Protein AF-A0A0F9IWA5-F1 (afdb_monomer)

Foldseek 3Di:
DPPQPPQDFDADPNDTDRGPLLVVLLVLCVVVVNPVLNVQSSPDNDSVSNNVSSVVD

Organism: NCBI:txid412755

Structure (mmCIF, N/CA/C/O backbone):
data_AF-A0A0F9IWA5-F1
#
_entry.id   AF-A0A0F9IWA5-F1
#
loop_
_atom_site.group_PDB
_atom_site.id
_atom_site.type_symbol
_atom_site.label_atom_id
_atom_site.label_alt_id
_atom_site.label_comp_id
_atom_site.label_asym_id
_atom_site.label_entity_id
_atom_site.label_seq_id
_atom_site.pdbx_PDB_ins_code
_atom_site.Cartn_x
_atom_site.Cartn_y
_atom_site.Cartn_z
_atom_site.occupancy
_atom_site.B_iso_or_equiv
_atom_site.auth_seq_id
_atom_site.auth_comp_id
_atom_site.auth_asym_id
_atom_site.auth_atom_id
_atom_site.pdbx_PDB_model_num
ATOM 1 N N . VAL A 1 1 ? 21.697 -9.658 -7.721 1.00 37.75 1 VAL A N 1
ATOM 2 C CA . VAL A 1 1 ? 20.833 -8.457 -7.672 1.00 37.75 1 VAL A CA 1
ATOM 3 C C . VAL A 1 1 ? 19.558 -8.842 -6.937 1.00 37.75 1 VAL A C 1
ATOM 5 O O . VAL A 1 1 ? 18.770 -9.588 -7.497 1.00 37.75 1 VAL A O 1
ATOM 8 N N . TYR A 1 2 ? 19.389 -8.426 -5.678 1.00 38.12 2 TYR A N 1
ATOM 9 C CA . TYR A 1 2 ? 18.085 -8.481 -5.006 1.00 38.12 2 TYR A CA 1
ATOM 10 C C . TYR A 1 2 ? 17.272 -7.297 -5.527 1.00 38.12 2 TYR A C 1
ATOM 12 O O . TYR A 1 2 ? 17.266 -6.229 -4.923 1.00 38.12 2 TYR A O 1
ATOM 20 N N . SER A 1 3 ? 16.683 -7.425 -6.718 1.00 47.50 3 SER A N 1
ATOM 21 C CA . SER A 1 3 ? 15.751 -6.402 -7.180 1.00 47.50 3 SER A CA 1
ATOM 22 C C . SER A 1 3 ? 14.457 -6.584 -6.398 1.00 47.50 3 SER A C 1
ATOM 24 O O . SER A 1 3 ? 13.729 -7.546 -6.634 1.00 47.50 3 SER A O 1
ATOM 26 N N . GLN A 1 4 ? 14.174 -5.661 -5.482 1.00 49.72 4 GLN A N 1
ATOM 27 C CA . GLN A 1 4 ? 12.861 -5.543 -4.835 1.00 49.72 4 GLN A CA 1
ATOM 28 C C . GLN A 1 4 ? 11.728 -5.420 -5.884 1.00 49.72 4 GLN A C 1
ATOM 30 O O . GLN A 1 4 ? 10.651 -5.956 -5.671 1.00 49.72 4 GLN A O 1
ATOM 35 N N . TRP A 1 5 ? 12.072 -4.940 -7.087 1.00 52.53 5 TRP A N 1
ATOM 36 C CA . TRP A 1 5 ? 11.255 -4.792 -8.299 1.00 52.53 5 TRP A CA 1
ATOM 37 C C . TRP A 1 5 ? 10.922 -6.068 -9.091 1.00 52.53 5 TRP A C 1
ATOM 39 O O . TRP A 1 5 ? 10.358 -5.978 -10.185 1.00 52.53 5 TRP A O 1
ATOM 49 N N . ALA A 1 6 ? 11.320 -7.257 -8.632 1.00 56.75 6 ALA A N 1
ATOM 50 C CA . ALA A 1 6 ? 10.958 -8.484 -9.337 1.00 56.75 6 ALA A CA 1
ATOM 51 C C . ALA A 1 6 ? 9.453 -8.735 -9.156 1.00 56.75 6 ALA A C 1
ATOM 53 O O . ALA A 1 6 ? 9.042 -9.213 -8.102 1.00 56.75 6 ALA A O 1
ATOM 54 N N . MET A 1 7 ? 8.646 -8.412 -10.1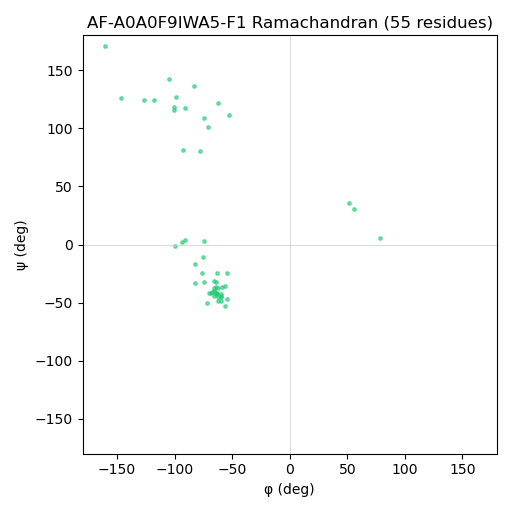76 1.00 61.78 7 MET A N 1
ATOM 55 C CA . MET A 1 7 ? 7.221 -8.763 -10.213 1.00 61.78 7 MET A CA 1
ATOM 56 C C . MET A 1 7 ? 7.076 -10.265 -9.964 1.00 61.78 7 MET A C 1
ATOM 58 O O . MET A 1 7 ? 7.522 -11.094 -10.763 1.00 61.78 7 MET A O 1
ATOM 62 N N . ARG A 1 8 ? 6.511 -10.598 -8.813 1.00 69.50 8 ARG A N 1
ATOM 63 C CA . ARG A 1 8 ? 6.293 -11.944 -8.302 1.00 69.50 8 ARG A CA 1
ATOM 64 C C . ARG A 1 8 ? 4.997 -11.853 -7.528 1.00 69.50 8 ARG A C 1
ATOM 66 O O . ARG A 1 8 ? 4.890 -11.011 -6.639 1.00 69.50 8 ARG A O 1
ATOM 73 N N . ASP A 1 9 ? 4.056 -12.720 -7.870 1.00 71.69 9 ASP A N 1
ATOM 74 C CA . ASP A 1 9 ? 2.847 -12.855 -7.077 1.00 71.69 9 ASP A CA 1
ATOM 75 C C . ASP A 1 9 ? 3.252 -13.330 -5.674 1.00 71.69 9 ASP A C 1
ATOM 77 O O . ASP A 1 9 ? 3.938 -14.345 -5.516 1.00 71.69 9 ASP A O 1
ATOM 81 N N . ILE A 1 10 ? 2.896 -12.537 -4.670 1.00 81.06 10 ILE A N 1
ATOM 82 C CA . ILE A 1 10 ? 3.173 -12.769 -3.257 1.00 81.06 10 ILE A CA 1
ATOM 83 C C . ILE A 1 10 ? 1.828 -12.900 -2.564 1.00 81.06 10 ILE A C 1
ATOM 85 O O . ILE A 1 10 ? 1.000 -11.998 -2.643 1.00 81.06 10 ILE A O 1
ATOM 89 N N . GLU A 1 11 ? 1.621 -14.013 -1.873 1.00 83.19 11 GLU A N 1
ATOM 90 C CA . GLU A 1 11 ? 0.437 -14.226 -1.050 1.00 83.19 11 GLU A CA 1
ATOM 91 C C . GLU A 1 11 ? 0.793 -13.970 0.417 1.00 83.19 11 GLU A C 1
ATOM 93 O O . GLU A 1 11 ? 1.657 -14.646 0.976 1.00 83.19 11 GLU A O 1
ATOM 98 N N . ILE A 1 12 ? 0.147 -12.979 1.033 1.00 81.25 12 ILE A N 1
ATOM 99 C CA . ILE A 1 12 ? 0.233 -12.703 2.474 1.00 81.25 12 ILE A CA 1
ATOM 100 C C . ILE A 1 12 ? -1.199 -12.651 3.000 1.00 81.25 12 ILE A C 1
ATOM 102 O O . ILE A 1 12 ? -2.020 -11.906 2.468 1.00 81.25 12 ILE A O 1
ATOM 106 N N . ASP A 1 13 ? -1.506 -13.471 4.006 1.00 81.38 13 ASP A N 1
ATOM 107 C CA . ASP A 1 13 ? -2.826 -13.546 4.652 1.00 81.38 13 ASP A CA 1
ATOM 108 C C . ASP A 1 13 ? -4.007 -13.715 3.670 1.00 81.38 13 ASP A C 1
ATOM 110 O O . ASP A 1 13 ? -5.096 -13.175 3.864 1.00 81.38 13 ASP A O 1
ATOM 114 N N . GLY A 1 14 ? -3.790 -14.469 2.585 1.00 83.56 14 GLY A N 1
ATOM 115 C CA . GLY A 1 14 ? -4.785 -14.720 1.534 1.00 83.56 14 GLY A CA 1
ATOM 116 C C . GLY A 1 14 ? -4.977 -13.567 0.538 1.00 83.56 14 GLY A C 1
ATOM 117 O O . GLY A 1 14 ? -5.851 -13.643 -0.327 1.00 83.56 14 GLY A O 1
ATOM 118 N N . ILE A 1 15 ? -4.175 -12.502 0.632 1.00 84.81 15 ILE A N 1
ATOM 119 C CA . ILE A 1 15 ? -4.155 -11.393 -0.325 1.00 84.81 15 ILE A CA 1
ATOM 120 C C . ILE A 1 15 ? -2.996 -11.599 -1.297 1.00 84.81 15 ILE A C 1
ATOM 122 O O . ILE A 1 15 ? -1.846 -11.751 -0.888 1.00 84.81 15 ILE A O 1
ATOM 126 N N . ILE A 1 16 ? -3.312 -11.569 -2.592 1.00 86.44 16 ILE A N 1
ATOM 127 C CA . ILE A 1 16 ? -2.324 -11.674 -3.666 1.00 86.44 16 ILE A CA 1
ATOM 128 C C . ILE A 1 16 ? -1.860 -10.269 -4.054 1.00 86.44 16 ILE A C 1
ATOM 130 O O . ILE A 1 16 ? -2.646 -9.455 -4.545 1.00 86.44 16 ILE A O 1
ATOM 134 N N . TYR A 1 17 ? -0.570 -10.021 -3.865 1.00 86.38 17 TYR A N 1
ATOM 135 C CA . TYR A 1 17 ? 0.144 -8.825 -4.288 1.00 86.38 17 TYR A CA 1
ATOM 136 C C . TYR A 1 17 ? 0.999 -9.143 -5.507 1.00 86.38 17 TYR A C 1
ATOM 138 O O . TYR A 1 17 ? 1.602 -10.207 -5.583 1.00 86.38 17 TYR A O 1
ATOM 146 N N . ASN A 1 18 ? 1.102 -8.219 -6.453 1.00 82.38 18 ASN A N 1
ATOM 147 C CA . ASN A 1 18 ? 1.868 -8.433 -7.681 1.00 82.38 18 ASN A CA 1
ATOM 148 C C . ASN A 1 18 ? 3.385 -8.194 -7.518 1.00 82.38 18 ASN A C 1
ATOM 150 O O . ASN A 1 18 ? 4.175 -8.567 -8.391 1.00 82.38 18 ASN A O 1
ATOM 154 N N . CYS A 1 19 ? 3.792 -7.513 -6.444 1.00 83.75 19 CYS A N 1
ATOM 155 C CA . CYS A 1 19 ? 5.182 -7.313 -6.049 1.00 83.75 19 CYS A CA 1
ATOM 156 C C . CYS A 1 19 ? 5.291 -6.920 -4.566 1.00 83.75 19 CYS A C 1
ATOM 158 O O . CYS A 1 19 ? 4.297 -6.622 -3.897 1.00 83.75 19 CYS A O 1
ATOM 160 N N . ASN A 1 20 ? 6.526 -6.894 -4.059 1.00 83.69 20 ASN A N 1
ATOM 161 C CA . ASN A 1 20 ? 6.807 -6.532 -2.669 1.00 83.69 20 ASN A CA 1
ATOM 162 C C . ASN A 1 20 ? 6.419 -5.081 -2.354 1.00 83.69 20 ASN A C 1
ATOM 164 O O . ASN A 1 20 ? 5.945 -4.799 -1.257 1.00 83.69 20 ASN A O 1
ATOM 168 N N . GLU A 1 21 ? 6.611 -4.154 -3.293 1.00 84.94 21 GLU A N 1
ATOM 169 C CA . GLU A 1 21 ? 6.239 -2.749 -3.127 1.00 84.94 21 GLU A CA 1
ATOM 170 C C . GLU A 1 21 ? 4.730 -2.586 -2.931 1.00 84.94 21 GLU A C 1
ATOM 172 O O . GLU A 1 21 ? 4.320 -1.788 -2.089 1.00 84.94 21 GLU A O 1
ATOM 177 N N . GLN A 1 22 ? 3.906 -3.376 -3.628 1.00 87.00 22 GLN A N 1
ATOM 178 C CA . GLN A 1 22 ? 2.460 -3.356 -3.425 1.00 87.00 22 GLN A CA 1
ATOM 179 C C . GLN A 1 22 ? 2.100 -3.774 -1.999 1.00 87.00 22 GLN A C 1
ATOM 181 O O . GLN A 1 22 ? 1.354 -3.060 -1.331 1.00 87.00 22 GLN A O 1
ATOM 186 N N . ALA A 1 23 ? 2.671 -4.883 -1.519 1.00 88.12 23 ALA A N 1
ATOM 187 C CA . ALA A 1 23 ? 2.448 -5.368 -0.160 1.00 88.12 23 ALA A CA 1
ATOM 188 C C . ALA A 1 23 ? 2.887 -4.328 0.885 1.00 88.12 23 ALA A C 1
ATOM 190 O O . ALA A 1 23 ? 2.105 -3.956 1.756 1.00 88.12 23 ALA A O 1
ATOM 191 N N . MET A 1 24 ? 4.098 -3.773 0.750 1.00 87.56 24 MET A N 1
ATOM 192 C CA . MET A 1 24 ? 4.613 -2.758 1.678 1.00 87.56 24 MET A CA 1
ATOM 193 C C . MET A 1 24 ? 3.736 -1.504 1.733 1.00 87.56 24 MET A C 1
ATOM 195 O O . MET A 1 24 ? 3.493 -0.972 2.816 1.00 87.56 24 MET A O 1
ATOM 199 N N . MET A 1 25 ? 3.267 -1.009 0.587 1.00 90.12 25 MET A N 1
ATOM 200 C CA . MET A 1 25 ? 2.449 0.205 0.558 1.00 90.12 25 MET A CA 1
AT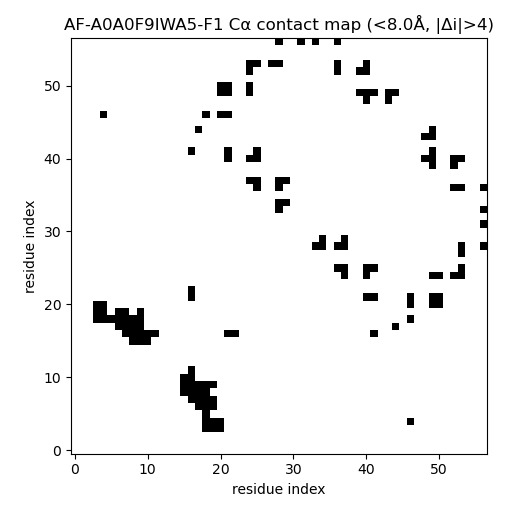OM 201 C C . MET A 1 25 ? 1.023 -0.051 1.069 1.00 90.12 25 MET A C 1
ATOM 203 O O . MET A 1 25 ? 0.447 0.828 1.707 1.00 90.12 25 MET A O 1
ATOM 207 N N . VAL A 1 26 ? 0.464 -1.248 0.863 1.00 90.00 26 VAL A N 1
ATOM 208 C CA . VAL A 1 26 ? -0.840 -1.643 1.430 1.00 90.00 26 VAL A CA 1
ATOM 209 C C . VAL A 1 26 ? -0.780 -1.789 2.947 1.00 90.00 26 VAL A C 1
ATOM 211 O O . VAL A 1 26 ? -1.686 -1.315 3.637 1.00 90.00 26 VAL A O 1
ATOM 214 N N . GLU A 1 27 ? 0.288 -2.387 3.472 1.00 89.38 27 GLU A N 1
ATOM 215 C CA . GLU A 1 27 ? 0.534 -2.464 4.913 1.00 89.38 27 GLU A CA 1
ATOM 216 C C . GLU A 1 27 ? 0.706 -1.067 5.512 1.00 89.38 27 GLU A C 1
ATOM 218 O O . GLU A 1 27 ? 0.048 -0.729 6.496 1.00 89.38 27 GLU A O 1
ATOM 223 N N . LYS A 1 28 ? 1.494 -0.196 4.863 1.00 89.00 28 LYS A N 1
ATOM 224 C CA . LYS A 1 28 ? 1.630 1.206 5.278 1.00 89.00 28 LYS A CA 1
ATOM 225 C C . LYS A 1 28 ? 0.268 1.907 5.328 1.00 89.00 28 LYS A C 1
ATOM 227 O O . LYS A 1 28 ? -0.076 2.467 6.363 1.00 89.00 28 LYS A O 1
ATOM 232 N N . ALA A 1 29 ? -0.518 1.859 4.253 1.00 90.06 29 ALA A N 1
ATOM 233 C CA . ALA A 1 29 ? -1.842 2.484 4.211 1.00 90.06 29 ALA A CA 1
ATOM 234 C C . ALA A 1 29 ? -2.781 1.926 5.297 1.00 90.06 29 ALA A C 1
ATOM 236 O O . ALA A 1 29 ? -3.529 2.679 5.916 1.00 90.06 29 ALA A O 1
ATOM 237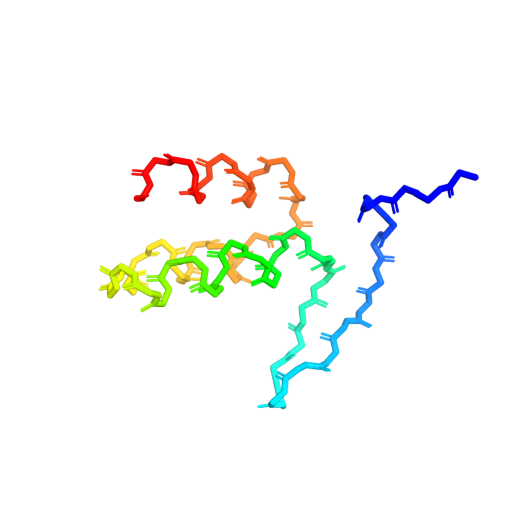 N N . SER A 1 30 ? -2.691 0.624 5.592 1.00 87.94 30 SER A N 1
ATOM 238 C CA . SER A 1 30 ? -3.461 -0.013 6.667 1.00 87.94 30 SER A CA 1
ATOM 239 C C . SER A 1 30 ? -3.061 0.509 8.056 1.00 87.94 30 SER A C 1
ATOM 241 O O . SER A 1 30 ? -3.939 0.737 8.885 1.00 87.94 30 SER A O 1
ATOM 243 N N . LEU A 1 31 ? -1.770 0.777 8.301 1.00 89.69 31 LEU A N 1
ATOM 244 C CA . LEU A 1 31 ? -1.290 1.390 9.551 1.00 89.69 31 LEU A CA 1
ATOM 245 C C . LEU A 1 31 ? -1.812 2.820 9.756 1.00 89.69 31 LEU A C 1
ATOM 247 O O . LEU A 1 31 ? -2.040 3.223 10.895 1.00 89.69 31 LEU A O 1
ATOM 251 N N . PHE A 1 32 ? -2.017 3.576 8.674 1.00 89.75 32 PHE A N 1
ATOM 252 C CA . PHE A 1 32 ? -2.567 4.938 8.718 1.00 89.75 32 PHE A CA 1
ATOM 253 C C . PHE A 1 32 ? -4.097 4.995 8.594 1.00 89.75 32 PHE A C 1
ATOM 255 O O . PHE A 1 32 ? -4.659 6.087 8.588 1.00 89.75 32 PHE A O 1
ATOM 262 N N . LEU A 1 33 ? -4.777 3.841 8.534 1.00 89.75 33 LEU A N 1
ATOM 263 C CA . LEU A 1 33 ? -6.225 3.740 8.306 1.00 89.75 33 LEU A CA 1
ATOM 264 C C . L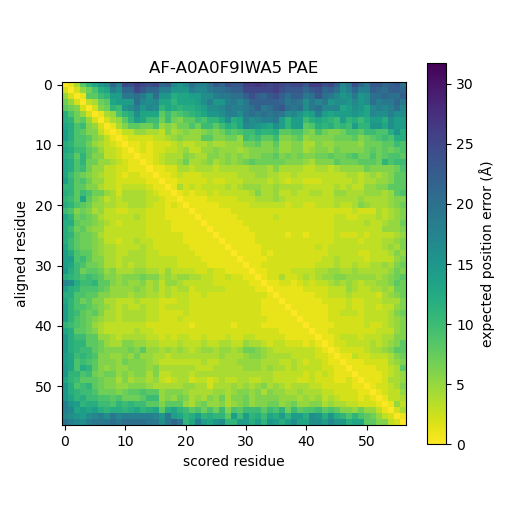EU A 1 33 ? -6.680 4.442 7.007 1.00 89.75 33 LEU A C 1
ATOM 266 O O . LEU A 1 33 ? -7.807 4.928 6.912 1.00 89.75 33 LEU A O 1
ATOM 270 N N . ASP A 1 34 ? -5.808 4.486 5.994 1.00 89.75 34 ASP A N 1
ATOM 271 C CA . ASP A 1 34 ? -6.096 5.078 4.686 1.00 89.75 34 ASP A CA 1
ATOM 272 C C . ASP A 1 34 ? -6.621 4.017 3.705 1.00 89.75 34 ASP A C 1
ATOM 274 O O . ASP A 1 34 ? -5.915 3.471 2.847 1.00 89.75 34 ASP A O 1
ATOM 278 N N . ASP A 1 35 ? -7.917 3.730 3.825 1.00 89.44 35 ASP A N 1
ATOM 279 C CA . ASP A 1 35 ? -8.621 2.809 2.931 1.00 89.44 35 ASP A CA 1
ATOM 280 C C . ASP A 1 35 ? -8.656 3.291 1.471 1.00 89.44 35 ASP A C 1
ATOM 282 O O . ASP A 1 35 ? -8.802 2.477 0.549 1.00 89.44 35 ASP A O 1
ATOM 286 N N . TYR A 1 36 ? -8.541 4.602 1.231 1.00 89.62 36 TYR A N 1
ATOM 287 C CA . TYR A 1 36 ? -8.532 5.156 -0.119 1.00 89.62 36 TYR A CA 1
ATOM 288 C C . TYR A 1 36 ? -7.216 4.821 -0.821 1.00 89.62 36 TYR A C 1
ATOM 290 O O . TYR A 1 36 ? -7.236 4.244 -1.914 1.00 89.62 36 TYR A O 1
ATOM 298 N N . ALA A 1 37 ? -6.080 5.089 -0.172 1.00 88.56 37 ALA A N 1
ATOM 299 C CA . ALA A 1 37 ? -4.767 4.711 -0.680 1.00 88.56 37 ALA A CA 1
ATOM 300 C C . ALA A 1 37 ? -4.658 3.196 -0.865 1.00 88.56 37 ALA A C 1
ATOM 302 O O . ALA A 1 37 ? -4.248 2.747 -1.936 1.00 88.56 37 AL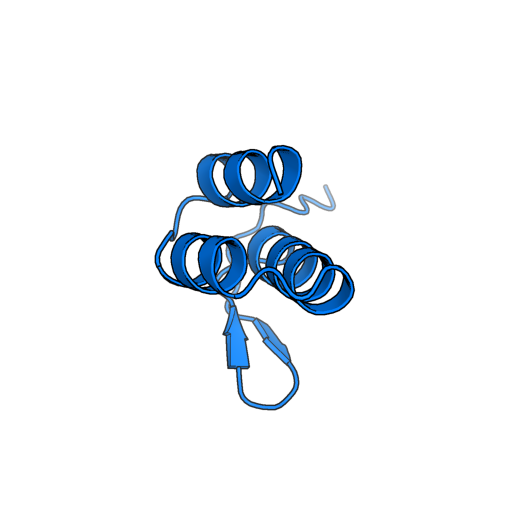A A O 1
ATOM 303 N N . LYS A 1 38 ? -5.121 2.394 0.105 1.00 90.19 38 LYS A N 1
ATOM 304 C CA . LYS A 1 38 ? -5.120 0.925 0.009 1.00 90.19 38 LYS A CA 1
ATOM 305 C C . LYS A 1 38 ? -5.819 0.422 -1.255 1.00 90.19 38 LYS A C 1
ATOM 307 O O . LYS A 1 38 ? -5.260 -0.401 -1.981 1.00 90.19 38 LYS A O 1
ATOM 312 N N . LYS A 1 39 ? -7.012 0.941 -1.565 1.00 90.06 39 LYS A N 1
ATOM 313 C CA . LYS A 1 39 ? -7.752 0.574 -2.787 1.00 90.06 39 LYS A CA 1
ATOM 314 C C . LYS A 1 39 ? -7.004 0.972 -4.056 1.00 90.06 39 LYS A C 1
ATOM 316 O O . LYS A 1 39 ? -6.953 0.183 -4.997 1.00 90.06 39 LYS A O 1
ATOM 321 N N . GLN A 1 40 ? -6.409 2.162 -4.083 1.00 91.19 40 GLN A N 1
ATOM 322 C CA . GLN A 1 40 ? -5.655 2.631 -5.247 1.00 91.19 40 GLN A CA 1
ATOM 323 C C . GLN A 1 40 ? -4.373 1.820 -5.479 1.00 91.19 40 GLN A C 1
ATOM 325 O O . GLN A 1 40 ? -4.064 1.463 -6.616 1.00 91.19 40 GLN A O 1
ATOM 330 N N . ILE A 1 41 ? -3.656 1.470 -4.408 1.00 90.44 41 ILE A N 1
ATOM 331 C CA . ILE A 1 41 ? -2.445 0.645 -4.473 1.00 90.44 41 ILE A CA 1
ATOM 332 C C . ILE A 1 41 ? -2.788 -0.771 -4.958 1.00 90.44 41 ILE A C 1
ATOM 334 O O . ILE A 1 41 ? -2.115 -1.283 -5.853 1.00 90.44 41 ILE A O 1
ATOM 338 N N . MET A 1 42 ? -3.861 -1.381 -4.439 1.00 88.81 42 MET A N 1
ATOM 339 C CA . MET A 1 42 ? -4.326 -2.710 -4.870 1.00 88.81 42 MET A CA 1
ATOM 340 C C . MET A 1 42 ? -4.822 -2.734 -6.323 1.00 88.81 42 MET A C 1
ATOM 342 O O . MET A 1 42 ? -4.677 -3.746 -7.006 1.00 88.81 42 MET A O 1
ATOM 346 N N . ALA A 1 43 ? -5.380 -1.627 -6.821 1.00 91.00 43 ALA A N 1
ATOM 347 C CA . ALA A 1 43 ? -5.821 -1.509 -8.211 1.00 91.00 43 ALA A CA 1
ATOM 348 C C . ALA A 1 43 ? -4.659 -1.313 -9.205 1.00 91.00 43 ALA A C 1
ATOM 350 O O . ALA A 1 43 ? -4.789 -1.642 -10.387 1.00 91.00 43 ALA A O 1
ATOM 351 N N . SER A 1 44 ? -3.523 -0.778 -8.753 1.00 87.38 44 SER A N 1
ATOM 352 C CA . SER A 1 44 ? -2.356 -0.551 -9.604 1.00 87.38 44 SER A CA 1
ATOM 353 C C . SER A 1 44 ? -1.513 -1.814 -9.746 1.00 87.38 44 SER A C 1
ATOM 355 O O . SER A 1 44 ? -1.194 -2.467 -8.760 1.00 87.38 44 SER A O 1
ATOM 357 N N . LYS A 1 45 ? -1.067 -2.115 -10.971 1.00 83.69 45 LYS A N 1
ATOM 358 C CA . LYS A 1 45 ? -0.063 -3.161 -11.246 1.00 83.69 45 LYS A CA 1
ATOM 359 C C . LYS A 1 45 ? 1.348 -2.609 -11.459 1.00 83.69 45 LYS A C 1
ATOM 361 O O . LYS A 1 45 ? 2.271 -3.373 -11.722 1.00 83.69 45 LYS A O 1
ATOM 366 N N . ASN A 1 46 ? 1.517 -1.289 -11.407 1.00 82.31 46 ASN A N 1
ATOM 367 C CA . ASN A 1 46 ? 2.799 -0.643 -11.652 1.00 82.31 46 ASN A CA 1
ATOM 368 C C . ASN A 1 46 ? 3.461 -0.280 -10.309 1.00 82.31 46 ASN A C 1
ATOM 370 O O . ASN A 1 46 ? 2.926 0.588 -9.611 1.00 82.31 46 ASN A O 1
ATOM 374 N N . PRO A 1 47 ? 4.625 -0.868 -9.970 1.00 80.38 47 PRO A N 1
ATOM 375 C CA . PRO A 1 47 ? 5.323 -0.605 -8.710 1.00 80.38 47 PRO A CA 1
ATOM 376 C C . PRO A 1 47 ? 5.644 0.876 -8.473 1.00 80.38 47 PRO A C 1
ATOM 378 O O . PRO A 1 47 ? 5.534 1.364 -7.351 1.00 80.38 47 PRO A O 1
ATOM 381 N N . ALA A 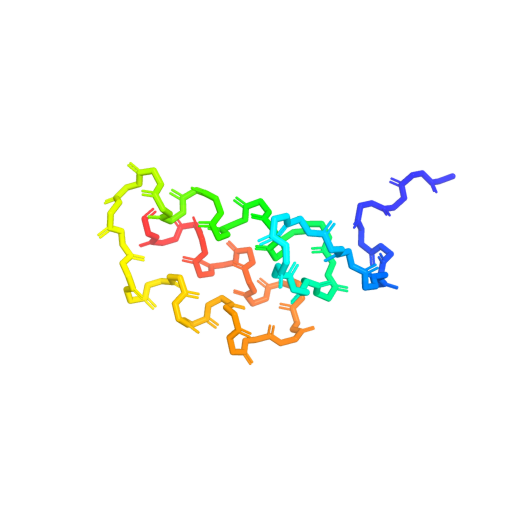1 48 ? 5.970 1.634 -9.528 1.00 82.44 48 ALA A N 1
ATOM 382 C CA . ALA A 1 48 ? 6.253 3.064 -9.405 1.00 82.44 48 ALA A CA 1
ATOM 383 C C . ALA A 1 48 ? 5.010 3.856 -8.964 1.00 82.44 48 ALA A C 1
ATOM 385 O O . ALA A 1 48 ? 5.095 4.732 -8.106 1.00 82.44 48 ALA A O 1
ATOM 386 N N . VAL A 1 49 ? 3.841 3.504 -9.510 1.00 81.38 49 VAL A N 1
ATOM 387 C CA . VAL A 1 49 ? 2.557 4.123 -9.146 1.00 81.38 49 VAL A CA 1
ATOM 388 C C . VAL A 1 49 ? 2.152 3.720 -7.727 1.00 81.38 49 VAL A C 1
ATOM 390 O O . VAL A 1 49 ? 1.714 4.567 -6.957 1.00 81.38 49 VAL A O 1
ATOM 393 N N . GLN A 1 50 ? 2.336 2.451 -7.352 1.00 82.56 50 GLN A N 1
ATOM 394 C CA . GLN A 1 50 ? 2.055 1.959 -5.997 1.00 82.56 50 GLN A CA 1
ATOM 395 C C . GLN A 1 50 ? 2.897 2.697 -4.946 1.00 82.56 50 GLN A C 1
ATOM 397 O O . GLN A 1 50 ? 2.363 3.152 -3.937 1.00 82.56 50 GLN A O 1
ATOM 402 N N . SER A 1 51 ? 4.196 2.872 -5.212 1.00 80.19 51 SER A N 1
ATOM 403 C CA . SER A 1 51 ? 5.109 3.610 -4.335 1.00 80.19 51 SER A CA 1
ATOM 404 C C . SER A 1 51 ? 4.722 5.085 -4.211 1.00 80.19 51 SER A C 1
ATOM 406 O O . SER A 1 51 ? 4.702 5.619 -3.106 1.00 80.19 51 SER A O 1
ATOM 408 N N . GLN A 1 52 ? 4.344 5.736 -5.316 1.00 82.81 52 GLN A N 1
ATOM 409 C CA . GLN A 1 52 ? 3.904 7.132 -5.298 1.00 82.81 52 GLN A CA 1
ATOM 410 C C . GLN A 1 52 ? 2.594 7.327 -4.519 1.00 82.81 52 GLN A C 1
ATOM 412 O O . GLN A 1 52 ? 2.461 8.296 -3.773 1.00 82.81 52 GLN A O 1
ATOM 417 N N . LEU A 1 53 ? 1.644 6.400 -4.660 1.00 77.19 53 LEU A N 1
ATOM 418 C CA . LEU A 1 53 ? 0.386 6.417 -3.910 1.00 77.19 53 LEU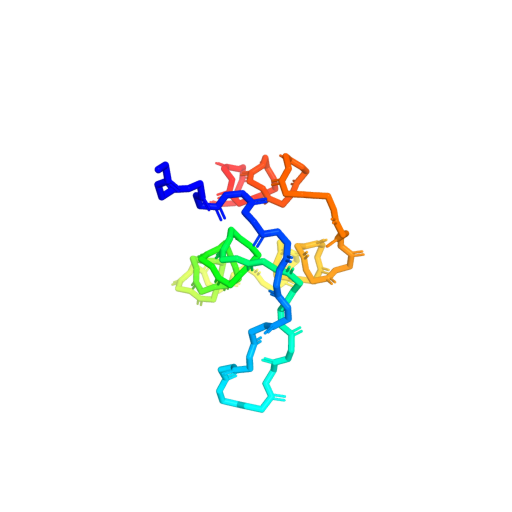 A CA 1
ATOM 419 C C . LEU A 1 53 ? 0.625 6.245 -2.407 1.00 77.19 53 LEU A C 1
ATOM 421 O O . LEU A 1 53 ? 0.041 6.982 -1.624 1.00 77.19 53 LEU A O 1
ATOM 425 N N . GLY A 1 54 ? 1.524 5.338 -2.017 1.00 66.50 54 GLY A N 1
ATOM 426 C CA . GLY A 1 54 ? 1.897 5.141 -0.616 1.00 66.50 54 GLY A CA 1
ATOM 427 C C . GLY A 1 54 ? 2.815 6.225 -0.035 1.00 66.50 54 GLY A C 1
ATOM 428 O O . GLY A 1 54 ? 3.031 6.248 1.172 1.00 66.50 54 GLY A O 1
ATOM 429 N N . LEU A 1 55 ? 3.380 7.127 -0.847 1.00 70.38 55 LEU A N 1
ATOM 430 C CA . LEU A 1 55 ? 4.153 8.294 -0.388 1.00 70.38 55 LEU A CA 1
ATOM 431 C C . LEU A 1 55 ? 3.259 9.480 0.002 1.00 70.38 55 LEU A C 1
ATOM 433 O O . LEU A 1 55 ? 3.618 10.218 0.915 1.00 70.38 55 LEU A O 1
ATOM 437 N N . ASN A 1 56 ? 2.121 9.647 -0.677 1.00 59.47 56 ASN A N 1
ATOM 438 C CA . ASN A 1 56 ? 1.183 10.759 -0.470 1.00 59.47 56 ASN A CA 1
ATOM 439 C C . ASN A 1 56 ? 0.039 10.440 0.513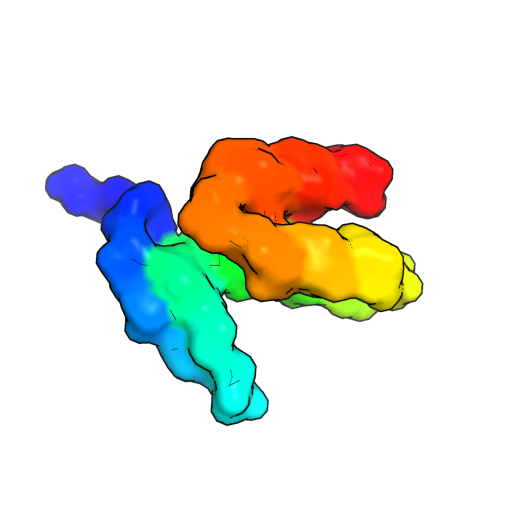 1.00 59.47 56 ASN A C 1
ATOM 441 O O . ASN A 1 56 ? -0.833 11.288 0.703 1.00 59.47 56 ASN A O 1
ATOM 445 N N . SER A 1 57 ? 0.041 9.235 1.088 1.00 53.94 57 SER A N 1
ATOM 446 C CA . SER A 1 57 ? -0.857 8.759 2.149 1.00 53.94 57 SER A CA 1
ATOM 447 C C . SER A 1 57 ? -0.237 8.928 3.532 1.00 53.94 57 SER A C 1
ATOM 449 O O . SER A 1 57 ? 0.929 8.466 3.683 1.00 53.94 57 SER A O 1
#

Mean predicted aligned error: 6.11 Å

Secondary structure (DSSP, 8-state):
---TT----EEETTEEESSHHHHHHHHHHHHTT-HHHHHHHHH---HHHHHHHHH--

Radius of gyration: 10.53 Å; Cα contacts (8 Å, |Δi|>4): 75; chains: 1; bounding box: 30×26×21 Å

Sequence (57 aa):
VYSQWAMRDIEIDGIIYNCNEQAMMVEKASLFLDDYAKKQIMASKNPAVQSQLGLNS

pLDDT: mean 79.41, std 13.86, range [37.75, 91.19]

InterPro domains:
  IPR012816 NADAR [cd15457] (3-54)
  IPR037238 YbiA-like superfamily [G3DSA:1.10.357.40] (1-57)
  IPR037238 YbiA-like superfamily [SSF143990] (2-54)

Solvent-accessible surface area (backbone atoms only — not comparable to full-atom values): 3335 Å² total; per-residue (Å²): 130,90,58,69,80,54,76,41,80,40,77,56,99,87,43,79,25,62,26,57,53,38,48,54,31,38,52,50,22,58,76,70,69,34,66,66,46,28,53,54,29,72,71,46,90,46,60,71,58,16,51,53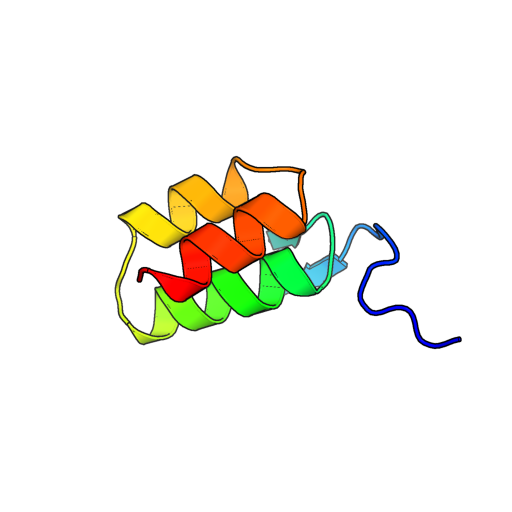,45,46,66,80,98